Protein AF-A0A427B963-F1 (afdb_monomer_lite)

Foldseek 3Di:
DDCDDLVVLLVVLLVCLLVVVDAPVNLVVQLVVDVSSVVSSLPLNSLVSNCCVVPVPPPPDDDDPPDGSNVVSVVVVVVVVVVVVVVVVVVVVVVVVVVVVVVVVVVVVVVVVVVVVVVVVVVVVVVVVVVVVVVVVVVVVVVVVD

Structure (mmCIF, N/CA/C/O backbone):
data_AF-A0A427B963-F1
#
_entry.id   AF-A0A427B963-F1
#
loop_
_atom_site.group_PDB
_atom_site.id
_atom_site.type_symbol
_atom_site.label_atom_id
_atom_site.label_alt_id
_atom_site.label_comp_id
_atom_site.label_asym_id
_atom_site.label_entity_id
_atom_site.label_seq_id
_atom_site.pdbx_PDB_ins_code
_atom_site.Cartn_x
_atom_site.Cartn_y
_atom_site.Cartn_z
_atom_site.occupancy
_atom_site.B_iso_or_equiv
_atom_site.auth_seq_id
_atom_site.auth_comp_id
_atom_site.auth_asym_id
_atom_site.auth_atom_id
_atom_site.pdbx_PDB_model_num
ATOM 1 N N . MET A 1 1 ? 15.776 -20.486 -33.180 1.00 45.00 1 MET A N 1
ATOM 2 C CA . MET A 1 1 ? 15.289 -19.466 -32.224 1.00 45.00 1 MET A CA 1
ATOM 3 C C . MET A 1 1 ? 15.327 -18.132 -32.947 1.00 45.00 1 MET A C 1
ATOM 5 O O . MET A 1 1 ? 16.412 -17.612 -33.162 1.00 45.00 1 MET A O 1
ATOM 9 N N . SER A 1 2 ? 14.181 -17.692 -33.464 1.00 53.50 2 SER A N 1
ATOM 10 C CA . SER A 1 2 ? 14.023 -16.602 -34.439 1.00 53.50 2 SER A CA 1
ATOM 11 C C . SER A 1 2 ? 14.930 -15.398 -34.162 1.00 53.50 2 SER A C 1
ATOM 13 O O . SER A 1 2 ? 14.779 -14.691 -33.165 1.00 53.50 2 SER A O 1
ATOM 15 N N . VAL A 1 3 ? 15.881 -15.207 -35.079 1.00 69.00 3 VAL A N 1
ATOM 16 C CA . VAL A 1 3 ? 16.947 -14.198 -35.090 1.00 69.00 3 VAL A CA 1
ATOM 17 C C . VAL A 1 3 ? 16.347 -12.850 -35.486 1.00 69.00 3 VAL A C 1
ATOM 19 O O . VAL A 1 3 ? 16.684 -12.270 -36.510 1.00 69.00 3 VAL A O 1
ATOM 22 N N . LEU A 1 4 ? 15.376 -12.369 -34.711 1.00 83.31 4 LEU A N 1
ATOM 23 C CA . LEU A 1 4 ? 14.816 -11.044 -34.943 1.00 83.31 4 LEU A CA 1
ATOM 24 C C . LEU A 1 4 ? 15.946 -10.020 -34.737 1.00 83.31 4 LEU A C 1
ATOM 26 O O . LEU A 1 4 ? 16.624 -10.161 -33.717 1.00 83.31 4 LEU A O 1
ATOM 30 N N . PRO A 1 5 ? 16.198 -9.063 -35.647 1.00 91.25 5 PRO A N 1
ATOM 31 C CA . PRO A 1 5 ? 17.295 -8.091 -35.536 1.00 91.25 5 PRO A CA 1
ATOM 32 C C . PRO A 1 5 ? 17.218 -7.194 -34.288 1.00 91.25 5 PRO A C 1
ATOM 34 O O . PRO A 1 5 ? 16.173 -7.116 -33.636 1.00 91.25 5 PRO A O 1
ATOM 37 N N . ASP A 1 6 ? 18.340 -6.574 -33.904 1.00 90.56 6 ASP A N 1
ATOM 38 C CA . ASP A 1 6 ? 18.423 -5.742 -32.688 1.00 90.56 6 ASP A CA 1
ATOM 39 C C . ASP A 1 6 ? 17.529 -4.507 -32.803 1.00 90.56 6 ASP A C 1
ATOM 41 O O . ASP A 1 6 ? 16.919 -4.099 -31.822 1.00 90.56 6 ASP A O 1
ATOM 45 N N . GLU A 1 7 ? 17.371 -3.988 -34.014 1.00 93.69 7 GLU A N 1
ATOM 46 C CA . GLU A 1 7 ? 16.556 -2.827 -34.358 1.00 93.69 7 GLU A CA 1
ATOM 47 C C . GLU A 1 7 ? 15.078 -3.092 -34.074 1.00 93.69 7 GLU A C 1
ATOM 49 O O . GLU A 1 7 ? 14.377 -2.249 -33.514 1.00 93.69 7 GLU A O 1
ATOM 54 N N . ILE A 1 8 ? 14.601 -4.294 -34.406 1.00 94.75 8 ILE A N 1
ATOM 55 C CA . ILE A 1 8 ? 13.207 -4.662 -34.160 1.00 94.75 8 ILE A CA 1
ATOM 56 C C . ILE A 1 8 ? 12.978 -4.885 -32.665 1.00 94.75 8 ILE A C 1
ATOM 58 O O . ILE A 1 8 ? 11.976 -4.422 -32.127 1.00 94.75 8 ILE A O 1
ATOM 62 N N . TRP A 1 9 ? 13.912 -5.538 -31.967 1.00 92.75 9 TRP A N 1
ATOM 63 C CA . TRP A 1 9 ? 13.823 -5.677 -30.512 1.00 92.75 9 TRP A CA 1
ATOM 64 C C . TRP A 1 9 ? 13.858 -4.325 -29.801 1.00 92.75 9 TRP A C 1
ATOM 66 O O . TRP A 1 9 ? 13.041 -4.093 -28.912 1.00 92.75 9 TRP A O 1
ATOM 76 N N . ALA A 1 10 ? 14.754 -3.426 -30.207 1.00 93.25 10 ALA A N 1
ATOM 77 C CA . ALA A 1 10 ? 14.823 -2.067 -29.689 1.00 93.25 10 ALA A CA 1
ATOM 78 C C . ALA A 1 10 ? 13.488 -1.348 -29.899 1.00 93.25 10 ALA A C 1
ATOM 80 O O . ALA A 1 10 ? 12.934 -0.804 -28.946 1.00 93.25 10 ALA A O 1
ATOM 81 N N . ARG A 1 11 ? 12.904 -1.448 -31.102 1.00 94.44 11 ARG A N 1
ATOM 82 C CA . ARG A 1 11 ? 11.616 -0.821 -31.407 1.00 94.44 11 ARG A CA 1
ATOM 83 C C . ARG A 1 11 ? 10.456 -1.402 -30.600 1.00 94.44 11 ARG A C 1
ATOM 85 O O . ARG A 1 11 ? 9.602 -0.648 -30.141 1.00 94.44 11 ARG A O 1
ATOM 92 N N . ILE A 1 12 ? 10.428 -2.719 -30.388 1.00 93.81 12 ILE A N 1
ATOM 93 C CA . ILE A 1 12 ? 9.427 -3.379 -29.533 1.00 93.81 12 ILE A CA 1
ATOM 94 C C . ILE A 1 12 ? 9.527 -2.858 -28.096 1.00 93.81 12 ILE A C 1
ATOM 96 O O . ILE A 1 12 ? 8.504 -2.533 -27.492 1.00 93.81 12 ILE A O 1
ATOM 100 N N . LEU A 1 13 ? 10.742 -2.759 -27.548 1.00 94.12 13 LEU A N 1
ATOM 101 C CA . LEU A 1 13 ? 10.966 -2.263 -26.187 1.00 94.12 13 LEU A CA 1
ATOM 102 C C . LEU A 1 13 ? 10.615 -0.776 -26.056 1.00 94.12 13 LEU A C 1
ATOM 104 O O . LEU A 1 13 ? 9.973 -0.372 -25.084 1.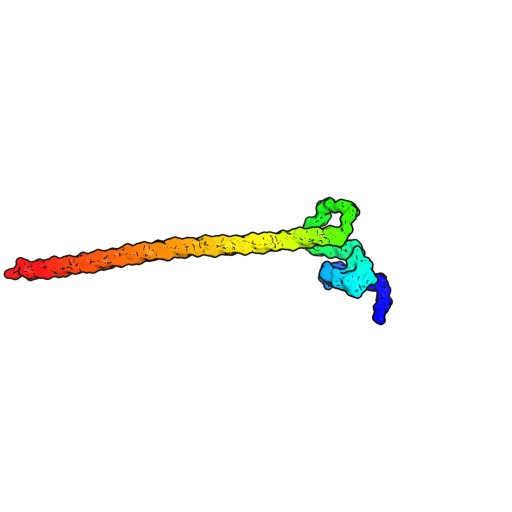00 94.12 13 LEU A O 1
ATOM 108 N N . GLU A 1 14 ? 10.983 0.031 -27.047 1.00 94.94 14 GLU A N 1
ATOM 109 C CA . 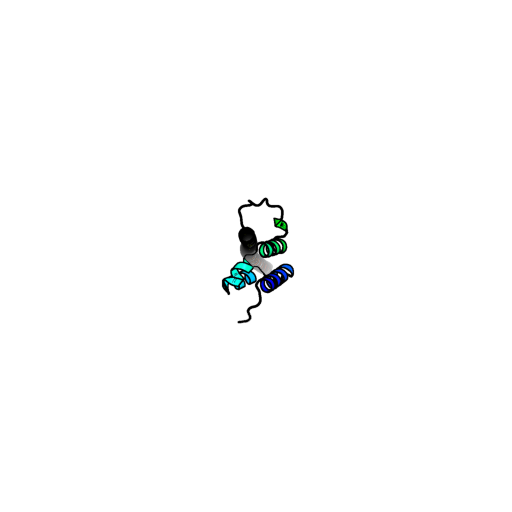GLU A 1 14 ? 10.668 1.457 -27.109 1.00 94.94 14 GLU A CA 1
ATOM 110 C C . GLU A 1 14 ? 9.156 1.682 -27.154 1.00 94.94 14 GLU A C 1
ATOM 112 O O . GLU A 1 14 ? 8.612 2.380 -26.304 1.00 94.94 14 GLU A O 1
ATOM 117 N N . MET A 1 15 ? 8.446 1.024 -28.075 1.00 94.12 15 MET A N 1
ATOM 118 C CA . MET A 1 15 ? 6.986 1.105 -28.141 1.00 94.12 15 MET A CA 1
ATOM 119 C C . MET A 1 15 ? 6.345 0.586 -26.853 1.00 94.12 15 MET A C 1
ATOM 121 O O . MET A 1 15 ? 5.433 1.208 -26.316 1.00 94.12 15 MET A O 1
ATOM 125 N N . GLY A 1 16 ? 6.827 -0.540 -26.328 1.00 93.00 16 GLY A N 1
ATOM 126 C CA . GLY A 1 16 ? 6.305 -1.122 -25.099 1.00 93.00 16 GLY A CA 1
ATOM 127 C C . GLY A 1 16 ? 6.402 -0.165 -23.910 1.00 93.00 16 GLY A C 1
ATOM 128 O O . GLY A 1 16 ? 5.431 -0.015 -23.172 1.00 93.00 16 GLY A O 1
ATOM 129 N N . THR A 1 17 ? 7.531 0.525 -23.749 1.00 93.88 17 THR A N 1
ATOM 130 C CA . THR A 1 17 ? 7.714 1.519 -22.678 1.00 93.88 17 THR A CA 1
ATOM 131 C C . THR A 1 17 ? 6.948 2.816 -22.944 1.00 93.88 17 THR A C 1
ATOM 133 O O . THR A 1 17 ? 6.286 3.317 -22.040 1.00 93.88 17 THR A O 1
ATOM 136 N N . ALA A 1 18 ? 6.954 3.329 -24.178 1.00 92.38 18 ALA A N 1
ATOM 137 C CA . ALA A 1 18 ? 6.246 4.554 -24.559 1.00 92.38 18 ALA A CA 1
ATOM 138 C C . ALA A 1 18 ? 4.722 4.444 -24.390 1.00 92.38 18 ALA A C 1
ATOM 140 O O . ALA A 1 18 ? 4.081 5.388 -23.934 1.00 92.38 18 ALA A O 1
ATOM 141 N N . PHE A 1 19 ? 4.143 3.281 -24.701 1.00 92.00 19 PHE A N 1
ATOM 142 C CA . PHE A 1 19 ? 2.716 3.005 -24.504 1.00 92.00 19 PHE A CA 1
ATOM 143 C C . PHE A 1 19 ? 2.389 2.446 -23.109 1.00 92.00 19 PHE A C 1
ATOM 145 O O . PHE A 1 19 ? 1.292 1.924 -22.915 1.00 92.00 19 PHE A O 1
ATOM 152 N N . ALA A 1 20 ? 3.328 2.508 -22.155 1.00 88.31 20 ALA A N 1
ATOM 153 C CA . ALA A 1 20 ? 3.176 1.995 -20.789 1.00 88.31 20 ALA A CA 1
ATOM 154 C C . ALA A 1 20 ? 2.734 0.514 -20.703 1.00 88.31 20 ALA A C 1
ATOM 156 O O . ALA A 1 20 ? 2.134 0.084 -19.719 1.00 88.31 20 ALA A O 1
ATOM 157 N N . ARG A 1 21 ? 3.033 -0.284 -21.736 1.00 92.75 21 ARG A N 1
ATOM 158 C CA . ARG A 1 21 ? 2.771 -1.733 -21.785 1.00 92.75 21 ARG A CA 1
ATOM 159 C C . ARG A 1 21 ? 3.890 -2.551 -21.149 1.00 92.75 21 ARG A C 1
ATOM 161 O O . ARG A 1 21 ? 3.655 -3.681 -20.741 1.00 92.75 21 ARG A O 1
ATOM 168 N N . LEU A 1 22 ? 5.097 -1.991 -21.098 1.00 93.25 22 LEU A N 1
ATOM 169 C CA . LEU A 1 22 ? 6.250 -2.558 -20.412 1.00 93.25 22 LEU A CA 1
ATOM 170 C C . LEU A 1 22 ? 6.640 -1.655 -19.248 1.00 93.25 22 LEU A C 1
ATOM 172 O O . LEU A 1 22 ? 6.892 -0.464 -19.421 1.00 93.25 22 LEU A O 1
ATOM 176 N N . THR A 1 23 ? 6.732 -2.254 -18.070 1.00 94.62 23 THR A N 1
ATOM 177 C CA . THR A 1 23 ? 7.183 -1.610 -16.839 1.00 94.62 23 THR A CA 1
ATOM 178 C C . THR A 1 23 ? 8.674 -1.858 -16.604 1.00 94.62 23 THR A C 1
ATOM 180 O O . THR A 1 23 ? 9.317 -2.681 -17.264 1.00 94.62 23 THR A O 1
ATOM 183 N N . TYR A 1 24 ? 9.240 -1.204 -15.585 1.00 93.50 24 TYR A N 1
ATOM 184 C CA . TYR A 1 24 ? 10.617 -1.466 -15.157 1.00 93.50 24 TYR A CA 1
ATOM 185 C C . TYR A 1 24 ? 10.868 -2.942 -14.802 1.00 93.50 24 TYR A C 1
ATOM 187 O O . TYR A 1 24 ? 11.999 -3.416 -14.933 1.00 93.50 24 TYR A O 1
ATOM 195 N N . ARG A 1 25 ? 9.838 -3.676 -14.349 1.00 95.19 25 ARG A N 1
ATOM 196 C CA . ARG A 1 25 ? 9.945 -5.101 -14.003 1.00 95.19 25 ARG A CA 1
ATOM 197 C C . ARG A 1 25 ? 10.150 -5.941 -15.249 1.00 95.19 25 ARG A C 1
ATOM 199 O O . ARG A 1 25 ? 11.034 -6.793 -15.258 1.00 95.19 25 ARG A O 1
ATOM 206 N N . ASP A 1 26 ? 9.396 -5.641 -16.298 1.00 94.69 26 ASP A N 1
ATOM 207 C CA . ASP A 1 26 ? 9.464 -6.353 -17.570 1.00 94.69 26 ASP A CA 1
ATOM 208 C C . ASP A 1 26 ? 10.823 -6.126 -18.233 1.00 94.69 26 ASP A C 1
ATOM 210 O O . ASP A 1 26 ? 11.477 -7.083 -18.640 1.00 94.69 26 ASP A O 1
ATOM 214 N N . LEU A 1 27 ? 11.329 -4.884 -18.227 1.00 93.12 27 LEU A N 1
ATOM 215 C CA . LEU A 1 27 ? 12.687 -4.593 -18.702 1.00 93.12 27 LEU A CA 1
ATOM 216 C C . LEU A 1 27 ? 13.760 -5.341 -17.902 1.00 93.12 27 LEU A C 1
ATOM 218 O O . LEU A 1 27 ? 14.724 -5.843 -18.482 1.00 93.12 27 LEU A O 1
ATOM 222 N N . CYS A 1 28 ? 13.614 -5.434 -16.576 1.00 93.12 28 CYS A N 1
ATOM 223 C CA . CYS A 1 28 ? 14.535 -6.211 -15.746 1.00 93.12 28 CYS A CA 1
ATOM 224 C C . CYS A 1 28 ? 14.472 -7.710 -16.076 1.00 93.12 28 CYS A C 1
ATOM 226 O O . CYS A 1 28 ? 15.520 -8.340 -16.194 1.00 93.12 28 CYS A O 1
ATOM 228 N N . ALA A 1 29 ? 13.275 -8.270 -16.267 1.00 94.62 29 ALA A N 1
ATOM 229 C CA . ALA A 1 29 ? 13.090 -9.672 -16.632 1.00 94.62 29 ALA A CA 1
ATOM 230 C C . ALA A 1 29 ? 13.702 -9.983 -18.009 1.00 94.62 29 ALA A C 1
ATOM 232 O O . ALA A 1 29 ? 14.483 -10.925 -18.152 1.00 94.62 29 ALA A O 1
ATOM 233 N N . VAL A 1 30 ? 13.439 -9.129 -19.001 1.00 92.00 30 VAL A N 1
ATOM 234 C CA . VAL A 1 30 ? 14.020 -9.203 -20.350 1.00 92.00 30 VAL A CA 1
ATOM 235 C C . VAL A 1 30 ? 15.550 -9.111 -20.308 1.00 92.00 30 VAL A C 1
ATOM 237 O O . VAL A 1 30 ? 16.237 -9.858 -21.008 1.00 92.00 30 VAL A O 1
ATOM 240 N N . ALA A 1 31 ? 16.106 -8.251 -19.450 1.00 92.94 31 ALA A N 1
ATOM 241 C CA . ALA A 1 31 ? 17.551 -8.119 -19.283 1.00 92.94 31 ALA A CA 1
ATOM 242 C C . ALA A 1 31 ? 18.215 -9.368 -18.680 1.00 92.94 31 ALA A C 1
ATOM 244 O O . ALA A 1 31 ? 19.386 -9.630 -18.954 1.00 92.94 31 ALA A O 1
ATOM 245 N N . ILE A 1 32 ? 17.493 -10.136 -17.862 1.00 94.06 32 ILE A N 1
ATOM 246 C CA . ILE A 1 32 ? 17.989 -11.395 -17.288 1.00 94.06 32 ILE A CA 1
ATOM 247 C C . ILE A 1 32 ? 17.896 -12.529 -18.317 1.00 94.06 32 ILE A C 1
ATOM 249 O O . ILE A 1 32 ? 18.774 -13.388 -18.361 1.00 94.06 32 ILE A O 1
ATOM 253 N N . ALA A 1 33 ? 16.881 -12.504 -19.185 1.00 92.19 33 ALA A N 1
ATOM 254 C CA . ALA A 1 33 ? 16.609 -13.575 -20.141 1.00 92.19 33 ALA A CA 1
ATOM 255 C C . ALA A 1 33 ? 17.730 -13.796 -21.176 1.00 92.19 33 ALA A C 1
ATOM 257 O O . ALA A 1 33 ? 17.944 -14.925 -21.614 1.00 92.19 33 ALA A O 1
ATOM 258 N N . SER A 1 34 ? 18.464 -12.753 -21.592 1.00 90.69 34 SER A N 1
ATOM 259 C CA . SER A 1 34 ? 19.637 -12.934 -22.462 1.00 90.69 34 SER A CA 1
ATOM 260 C C . SER A 1 34 ? 20.638 -11.778 -22.404 1.00 90.69 34 SER A C 1
ATOM 262 O O . SER A 1 34 ? 20.275 -10.623 -22.200 1.00 90.69 34 SER A O 1
ATOM 264 N N . ARG A 1 35 ? 21.918 -12.063 -22.700 1.00 91.94 35 ARG A N 1
ATOM 265 C CA . ARG A 1 35 ? 22.975 -11.035 -22.831 1.00 91.94 35 ARG A CA 1
ATOM 266 C C . ARG A 1 35 ? 22.660 -9.997 -23.909 1.00 91.94 35 ARG A C 1
ATOM 268 O O . ARG A 1 35 ? 22.979 -8.822 -23.754 1.00 91.94 35 ARG A O 1
ATOM 275 N N . ARG A 1 36 ? 22.042 -10.439 -25.005 1.00 92.12 36 ARG A N 1
ATOM 276 C CA . ARG A 1 36 ? 21.637 -9.588 -26.123 1.00 92.12 36 ARG A CA 1
ATOM 277 C C . ARG A 1 36 ? 20.564 -8.589 -25.685 1.00 92.12 36 ARG A C 1
ATOM 279 O O . ARG A 1 36 ? 20.783 -7.389 -25.798 1.00 92.12 36 ARG A O 1
ATOM 286 N N . LEU A 1 37 ? 19.481 -9.083 -25.090 1.00 91.31 37 LEU A N 1
ATOM 287 C CA . LEU A 1 37 ? 18.385 -8.254 -24.587 1.00 91.31 37 LEU A CA 1
ATOM 288 C C . LEU A 1 37 ? 18.802 -7.387 -23.394 1.00 91.31 37 LEU A C 1
ATOM 290 O O . LEU A 1 37 ? 18.304 -6.280 -23.257 1.00 91.31 37 LEU A O 1
ATOM 294 N N . ASN A 1 38 ? 19.764 -7.822 -22.575 1.00 93.50 38 ASN A N 1
ATOM 295 C CA . ASN A 1 38 ? 20.354 -6.990 -21.521 1.00 93.50 38 ASN A CA 1
ATOM 296 C C . ASN A 1 38 ? 20.988 -5.712 -22.079 1.00 93.50 38 ASN A C 1
ATOM 298 O O . ASN A 1 38 ? 20.830 -4.647 -21.491 1.00 93.50 38 ASN A O 1
ATOM 302 N N . ARG A 1 39 ? 21.690 -5.801 -23.217 1.00 93.19 39 ARG A N 1
ATOM 303 C CA . ARG A 1 39 ? 22.273 -4.617 -23.865 1.00 93.19 39 ARG A CA 1
ATOM 304 C C . ARG A 1 39 ? 21.181 -3.649 -24.318 1.00 93.19 39 ARG A C 1
ATOM 306 O O . ARG A 1 39 ? 21.280 -2.470 -24.007 1.00 93.19 39 ARG A O 1
ATOM 313 N N . LEU A 1 40 ? 20.119 -4.157 -24.946 1.00 93.50 40 LEU A N 1
ATOM 314 C CA . LEU A 1 40 ? 18.989 -3.340 -25.406 1.00 93.50 40 LEU A CA 1
ATOM 315 C C . LEU A 1 40 ? 18.186 -2.739 -24.239 1.00 93.50 40 LEU A C 1
ATOM 317 O O . LEU A 1 40 ? 17.906 -1.550 -24.220 1.00 93.50 40 LEU A O 1
ATOM 321 N N . ALA A 1 41 ? 17.896 -3.519 -23.198 1.00 93.00 41 ALA A N 1
ATOM 322 C CA . ALA A 1 41 ? 17.167 -3.064 -22.013 1.00 93.00 41 ALA A CA 1
ATOM 323 C C . ALA A 1 41 ? 17.963 -2.079 -21.132 1.00 93.00 41 ALA A C 1
ATOM 325 O O . ALA A 1 41 ? 17.424 -1.533 -20.167 1.00 93.00 41 ALA A O 1
ATOM 326 N N . ARG A 1 42 ? 19.258 -1.868 -21.405 1.00 91.06 42 ARG A N 1
ATOM 327 C CA . ARG A 1 42 ? 20.093 -0.847 -20.750 1.00 91.06 42 ARG A CA 1
ATOM 328 C C . ARG A 1 42 ? 20.077 0.497 -21.473 1.00 91.06 42 ARG A C 1
ATOM 330 O O . ARG A 1 42 ? 20.679 1.429 -20.943 1.00 91.06 42 ARG A O 1
ATOM 337 N N . ASP A 1 43 ? 19.402 0.601 -22.616 1.00 92.44 43 ASP A N 1
ATOM 338 C CA . ASP A 1 43 ? 19.277 1.849 -23.362 1.00 92.44 43 ASP A CA 1
ATOM 339 C C . ASP A 1 43 ? 18.732 2.978 -22.457 1.00 92.44 43 ASP A C 1
ATOM 341 O O . ASP A 1 43 ? 17.637 2.841 -21.893 1.00 92.44 43 ASP A O 1
ATOM 345 N N . PRO A 1 44 ? 19.481 4.086 -22.281 1.00 91.88 44 PRO A N 1
ATOM 346 C CA . PRO A 1 44 ? 19.051 5.231 -21.488 1.00 91.88 44 PRO A CA 1
ATOM 347 C C . PRO A 1 44 ? 17.681 5.791 -21.882 1.00 91.88 44 PRO A C 1
ATOM 349 O O . PRO A 1 44 ? 16.968 6.263 -20.995 1.00 91.88 44 PRO A O 1
ATOM 352 N N . ALA A 1 45 ? 17.293 5.723 -23.161 1.00 92.00 45 ALA A N 1
ATOM 353 C CA . ALA A 1 45 ? 16.019 6.260 -23.639 1.00 92.00 45 ALA A CA 1
ATOM 354 C C . ALA A 1 45 ? 14.815 5.543 -23.005 1.00 92.00 45 ALA A C 1
ATOM 356 O O . ALA A 1 45 ? 13.874 6.194 -22.550 1.00 92.00 45 ALA A O 1
ATOM 357 N N . LEU A 1 46 ? 14.882 4.213 -22.870 1.00 94.12 46 LEU A N 1
ATOM 358 C CA . LEU A 1 46 ? 13.836 3.411 -22.224 1.00 94.12 46 LEU A CA 1
ATOM 359 C C . LEU A 1 46 ? 13.642 3.828 -20.761 1.00 94.12 46 LEU A C 1
ATOM 361 O O . LEU A 1 46 ? 12.521 4.036 -20.296 1.00 94.12 46 LEU A O 1
ATOM 365 N N . TRP A 1 47 ? 14.750 3.992 -20.033 1.00 93.38 47 TRP A N 1
ATOM 366 C CA . TRP A 1 47 ? 14.715 4.400 -18.628 1.00 93.38 47 TRP A CA 1
ATOM 367 C C . TRP A 1 47 ? 14.295 5.859 -18.458 1.00 93.38 47 TRP A C 1
ATOM 369 O O . TRP A 1 47 ? 13.652 6.173 -17.461 1.00 93.38 47 TRP A O 1
ATOM 379 N N . ALA A 1 48 ? 14.609 6.741 -19.411 1.00 91.06 48 ALA A N 1
ATOM 380 C CA . ALA A 1 48 ? 14.148 8.127 -19.405 1.00 91.06 48 ALA A CA 1
ATOM 381 C C . ALA A 1 48 ? 12.626 8.210 -19.584 1.00 91.06 48 ALA A C 1
ATOM 383 O O . ALA A 1 48 ? 11.965 8.940 -18.843 1.00 91.06 48 ALA A O 1
ATOM 384 N N . THR A 1 49 ? 12.064 7.414 -20.498 1.00 92.75 49 THR A N 1
ATOM 385 C CA . THR A 1 49 ? 10.613 7.294 -20.693 1.00 92.75 49 THR A CA 1
ATOM 386 C C . THR A 1 49 ? 9.930 6.782 -19.429 1.00 92.75 49 THR A C 1
ATOM 388 O O . THR A 1 49 ? 8.999 7.418 -18.939 1.00 92.75 49 THR A O 1
ATOM 391 N N . LEU A 1 50 ? 10.438 5.700 -18.829 1.00 93.00 50 LEU A N 1
ATOM 392 C CA . LEU A 1 50 ? 9.905 5.188 -17.560 1.00 93.00 50 LEU A CA 1
ATOM 393 C C . LEU A 1 50 ? 10.008 6.215 -16.429 1.00 93.00 50 LEU A C 1
ATOM 395 O O . LEU A 1 50 ? 9.068 6.387 -15.661 1.00 93.00 50 LEU A O 1
ATOM 399 N N . LEU A 1 51 ? 11.124 6.940 -16.334 1.00 91.38 51 LEU A N 1
ATOM 400 C CA . LEU A 1 51 ? 11.296 7.992 -15.335 1.00 91.38 51 LEU A CA 1
ATOM 401 C C . LEU A 1 51 ? 10.252 9.106 -15.502 1.00 91.38 51 LEU A C 1
ATOM 403 O O . LEU A 1 51 ? 9.738 9.616 -14.507 1.00 91.38 51 LEU A O 1
ATOM 407 N N . ALA A 1 52 ? 9.956 9.487 -16.746 1.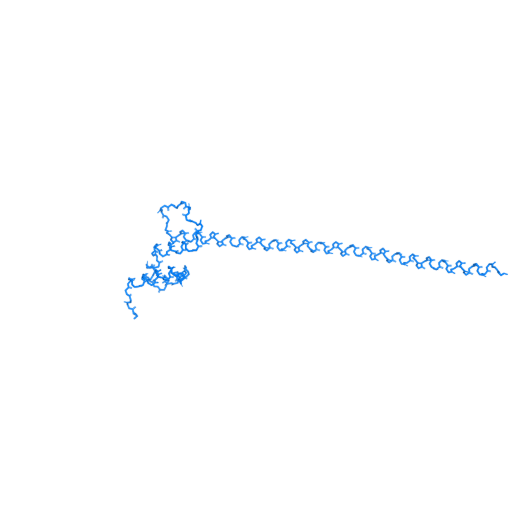00 89.75 52 ALA A N 1
ATOM 408 C CA . ALA A 1 52 ? 8.984 10.523 -17.067 1.00 89.75 52 ALA A CA 1
ATOM 409 C C . ALA A 1 52 ? 7.538 10.090 -16.783 1.00 89.75 52 ALA A C 1
ATOM 411 O O . ALA A 1 52 ? 6.743 10.931 -16.357 1.00 89.75 52 ALA A O 1
ATOM 412 N N . LEU A 1 53 ? 7.217 8.812 -17.005 1.00 90.81 53 LEU A N 1
ATOM 413 C CA . LEU A 1 53 ? 5.899 8.231 -16.743 1.00 90.81 53 LEU A CA 1
ATOM 414 C C . LEU A 1 53 ? 5.666 7.988 -15.244 1.00 90.81 53 LEU A C 1
ATOM 416 O O . LEU A 1 53 ? 4.645 8.410 -14.707 1.00 90.81 53 LEU A O 1
ATOM 420 N N . ASP A 1 54 ? 6.624 7.365 -14.555 1.00 91.25 54 ASP A N 1
ATOM 421 C CA . ASP A 1 54 ? 6.460 6.937 -13.160 1.00 91.25 54 ASP A CA 1
ATOM 422 C C . ASP A 1 54 ? 6.698 8.073 -12.153 1.00 91.25 54 ASP A C 1
ATOM 424 O O . ASP A 1 54 ? 6.130 8.077 -11.058 1.00 91.25 54 ASP A O 1
ATOM 428 N N . PHE A 1 55 ? 7.546 9.050 -12.499 1.00 89.31 55 PHE A N 1
ATOM 429 C CA . PHE A 1 55 ? 7.967 10.125 -11.592 1.00 89.31 55 PHE A CA 1
ATOM 430 C C . PHE A 1 55 ? 7.853 11.522 -12.233 1.00 89.31 55 PHE A C 1
ATOM 432 O O . PHE A 1 55 ? 8.859 12.237 -12.338 1.00 89.31 55 PHE A O 1
ATOM 439 N N . PRO A 1 56 ? 6.636 11.973 -12.603 1.00 83.25 56 PRO A N 1
ATOM 440 C CA . PRO A 1 56 ? 6.429 13.235 -13.322 1.00 83.25 56 PRO A CA 1
ATOM 441 C C . PRO A 1 56 ? 6.903 14.466 -12.534 1.00 83.25 56 PRO A C 1
ATOM 443 O O . PRO A 1 56 ? 7.428 15.413 -13.117 1.00 83.25 56 PRO A O 1
ATOM 446 N N . ALA A 1 57 ? 6.800 14.427 -11.202 1.00 74.25 57 ALA A N 1
ATOM 447 C CA . ALA A 1 57 ? 7.197 15.520 -10.311 1.00 74.25 57 ALA A CA 1
ATOM 448 C C . ALA A 1 57 ? 8.723 15.710 -10.180 1.00 74.25 57 ALA A C 1
ATOM 450 O O . ALA A 1 57 ? 9.175 16.701 -9.617 1.00 74.25 57 ALA A O 1
ATOM 451 N N . GLY A 1 58 ? 9.538 14.772 -10.676 1.00 65.31 58 GLY A N 1
ATOM 452 C CA . GLY A 1 58 ? 10.992 14.811 -10.514 1.00 65.31 58 GLY A CA 1
ATOM 453 C C . GLY A 1 58 ? 11.755 15.530 -11.632 1.00 65.31 58 GLY A C 1
ATOM 454 O O . GLY A 1 58 ? 12.979 15.456 -11.653 1.00 65.31 58 GLY A O 1
ATOM 455 N N . ARG A 1 59 ? 11.102 16.185 -12.601 1.00 60.59 59 ARG A N 1
ATOM 456 C CA . ARG A 1 59 ? 11.806 16.785 -13.760 1.00 60.59 59 ARG A CA 1
ATOM 457 C C . ARG A 1 59 ? 12.811 17.893 -13.405 1.00 60.59 59 ARG A C 1
ATOM 459 O O . ARG A 1 59 ? 13.679 18.167 -14.222 1.00 60.59 59 ARG A O 1
ATOM 466 N N . HIS A 1 60 ? 12.720 18.487 -12.214 1.00 55.25 60 HIS A N 1
ATOM 467 C CA . HIS A 1 60 ? 13.493 19.675 -11.831 1.00 55.25 60 HIS A CA 1
ATOM 468 C C . HIS A 1 60 ? 14.666 19.433 -10.868 1.00 55.25 60 HIS A C 1
ATOM 470 O O . HIS A 1 60 ? 15.351 20.394 -10.532 1.00 55.25 60 HIS A O 1
ATOM 476 N N . GLU A 1 61 ? 14.928 18.202 -10.410 1.00 62.50 61 GLU A N 1
ATOM 477 C CA . GLU A 1 61 ? 16.106 17.983 -9.555 1.00 62.50 61 GLU A CA 1
ATOM 478 C C . GLU A 1 61 ? 17.393 18.013 -10.405 1.00 62.50 61 GLU A C 1
ATOM 480 O O . GLU A 1 61 ? 17.498 17.228 -11.357 1.00 62.50 61 GLU A O 1
ATOM 485 N N . PRO A 1 62 ? 18.360 18.903 -10.093 1.00 55.88 62 PRO A N 1
ATOM 486 C CA . PRO A 1 62 ? 19.636 18.950 -10.788 1.00 55.88 62 PRO A CA 1
ATOM 487 C C . PRO A 1 62 ? 20.347 17.621 -10.573 1.00 55.88 62 PRO A C 1
ATOM 489 O O . PRO A 1 62 ? 20.574 17.179 -9.450 1.00 55.88 62 PRO A O 1
ATOM 492 N N . HIS A 1 63 ? 20.635 16.955 -11.679 1.00 61.81 63 HIS A N 1
ATOM 493 C CA . HIS A 1 63 ? 21.254 15.649 -11.672 1.00 61.81 63 HIS A CA 1
ATOM 494 C C . HIS A 1 63 ? 22.730 15.791 -12.026 1.00 61.81 63 HIS A C 1
ATOM 496 O O . HIS A 1 63 ? 23.071 16.424 -13.029 1.00 61.81 63 HIS A O 1
ATOM 502 N N . ASP A 1 64 ? 23.602 15.160 -11.244 1.00 61.47 64 ASP A N 1
ATOM 503 C CA . ASP A 1 64 ? 25.016 15.067 -11.584 1.00 61.47 64 ASP A CA 1
ATOM 504 C C . ASP A 1 64 ? 25.164 14.339 -12.919 1.00 61.47 64 ASP A C 1
ATOM 506 O O . ASP A 1 64 ? 24.700 13.213 -13.089 1.00 61.47 64 ASP A O 1
ATOM 510 N N . LYS A 1 65 ? 25.834 14.953 -13.897 1.00 63.16 65 LYS A N 1
ATOM 511 C CA . LYS A 1 65 ? 25.993 14.384 -15.252 1.00 63.16 65 LYS A CA 1
ATOM 512 C C . LYS A 1 65 ? 26.641 12.983 -15.273 1.00 63.16 65 LYS A C 1
ATOM 514 O O . LYS A 1 65 ? 26.624 12.329 -16.309 1.00 63.16 65 LYS A O 1
ATOM 519 N N . ALA A 1 66 ? 27.197 12.523 -14.150 1.00 63.47 66 ALA A N 1
ATOM 520 C CA . ALA A 1 66 ? 27.878 11.242 -13.994 1.00 63.47 66 ALA A CA 1
ATOM 521 C C . ALA A 1 66 ? 26.956 10.040 -13.703 1.00 63.47 66 ALA A C 1
ATOM 523 O O . ALA A 1 66 ? 27.379 8.898 -13.887 1.00 63.47 66 ALA A O 1
ATOM 524 N N . THR A 1 67 ? 25.718 10.235 -13.235 1.00 76.12 67 THR A N 1
ATOM 525 C CA . THR A 1 67 ? 24.849 9.104 -12.856 1.00 76.12 67 THR A CA 1
ATOM 526 C C . THR A 1 67 ? 24.045 8.592 -14.061 1.00 76.12 67 THR A C 1
ATOM 528 O O . THR A 1 67 ? 23.471 9.350 -14.839 1.00 76.12 67 THR A O 1
ATOM 531 N N . SER A 1 68 ? 23.980 7.271 -14.246 1.00 87.19 68 SER A N 1
ATOM 532 C CA . SER A 1 68 ? 23.179 6.688 -15.332 1.00 87.19 68 SER A CA 1
ATOM 533 C C . SER A 1 68 ? 21.675 6.927 -15.113 1.00 87.19 68 SER A C 1
ATOM 535 O O . SER A 1 68 ? 21.187 6.895 -13.978 1.00 87.19 68 SER A O 1
ATOM 537 N N . VAL A 1 69 ? 20.900 7.074 -16.191 1.00 89.00 69 VAL A N 1
ATOM 538 C CA . VAL A 1 69 ? 19.433 7.253 -16.112 1.00 89.00 69 VAL A CA 1
ATOM 539 C C . VAL A 1 69 ? 18.759 6.090 -15.368 1.00 89.00 69 VAL A C 1
ATOM 541 O O . VAL A 1 69 ? 17.844 6.285 -14.569 1.00 89.00 69 VAL A O 1
ATOM 544 N N . LYS A 1 70 ? 19.273 4.868 -15.543 1.00 90.19 70 LYS A N 1
ATOM 545 C CA . LYS A 1 70 ? 18.815 3.680 -14.811 1.00 90.19 70 LYS A CA 1
ATOM 546 C C . LYS A 1 70 ? 19.081 3.773 -13.303 1.00 90.19 70 LYS A C 1
ATOM 548 O O . LYS A 1 70 ? 18.222 3.399 -12.505 1.00 90.19 70 LYS A O 1
ATOM 553 N N . SER A 1 71 ? 20.253 4.265 -12.890 1.00 90.00 71 SER A N 1
ATOM 554 C CA . SER A 1 71 ? 20.536 4.492 -11.463 1.00 90.00 71 SER A CA 1
ATOM 555 C C . SER A 1 71 ? 19.647 5.584 -10.874 1.00 90.00 71 SER A C 1
ATOM 557 O O . SER A 1 71 ? 19.158 5.411 -9.761 1.00 90.00 71 SER A O 1
ATOM 559 N N . LEU A 1 72 ? 19.360 6.646 -11.631 1.00 89.88 72 LEU A N 1
ATOM 560 C CA . LEU A 1 72 ? 18.423 7.684 -11.204 1.00 89.88 72 LEU A CA 1
ATOM 561 C C . LEU A 1 72 ? 17.020 7.117 -10.973 1.00 89.88 72 LEU A C 1
ATOM 563 O O . LEU A 1 72 ? 16.415 7.366 -9.929 1.00 89.88 72 LEU A O 1
ATOM 567 N N . TYR A 1 73 ? 16.527 6.309 -11.916 1.00 91.75 73 TYR A N 1
ATOM 568 C CA . TYR A 1 73 ? 15.252 5.613 -11.767 1.00 91.75 73 TYR A CA 1
ATOM 569 C C . TYR A 1 73 ? 15.224 4.780 -10.481 1.00 91.75 73 TYR A C 1
ATOM 571 O O . TYR A 1 73 ? 14.290 4.891 -9.688 1.00 91.75 73 TYR A O 1
ATOM 579 N N . ARG A 1 74 ? 16.287 4.006 -10.221 1.00 92.12 74 ARG A N 1
ATOM 580 C CA . ARG A 1 74 ? 16.413 3.200 -8.999 1.00 92.12 74 ARG A CA 1
ATOM 581 C C . ARG A 1 74 ? 16.344 4.054 -7.730 1.00 92.12 74 ARG A C 1
ATOM 583 O O . ARG A 1 74 ? 15.620 3.692 -6.808 1.00 92.12 74 ARG A O 1
ATOM 590 N N . ILE A 1 75 ? 17.057 5.180 -7.681 1.00 90.88 75 ILE A N 1
ATOM 591 C CA . ILE A 1 75 ? 17.049 6.090 -6.522 1.00 90.88 75 ILE A CA 1
ATOM 592 C C . ILE A 1 75 ? 15.637 6.631 -6.271 1.00 90.88 75 ILE A C 1
ATOM 594 O O . ILE A 1 75 ? 15.147 6.589 -5.140 1.00 90.88 75 ILE A O 1
ATOM 598 N N . ARG A 1 76 ? 14.949 7.103 -7.319 1.00 91.06 76 ARG A N 1
ATOM 599 C CA . ARG A 1 76 ? 13.581 7.631 -7.187 1.00 91.06 76 ARG A CA 1
ATOM 600 C C . ARG A 1 76 ? 12.587 6.567 -6.763 1.00 91.06 76 ARG A C 1
ATOM 602 O O . ARG A 1 76 ? 11.755 6.840 -5.899 1.00 91.06 76 ARG A O 1
ATOM 609 N N . PHE A 1 77 ? 12.709 5.367 -7.320 1.00 93.12 77 PHE A N 1
ATOM 610 C CA . PHE A 1 77 ? 11.886 4.229 -6.944 1.00 93.12 77 PHE A CA 1
ATOM 611 C C . PHE A 1 77 ? 12.038 3.891 -5.459 1.00 93.12 77 PHE A C 1
ATOM 613 O O . PHE A 1 77 ? 11.035 3.803 -4.753 1.00 93.12 77 PHE A O 1
ATOM 620 N N . GLU A 1 78 ? 13.268 3.776 -4.951 1.00 93.94 78 GLU A N 1
ATOM 621 C CA . GLU A 1 78 ? 13.494 3.487 -3.529 1.00 93.94 78 GLU A CA 1
ATOM 622 C C . GLU A 1 78 ? 12.989 4.620 -2.625 1.00 93.94 78 GLU A C 1
ATOM 624 O O . GLU A 1 78 ? 12.335 4.361 -1.614 1.00 93.94 78 GLU A O 1
ATOM 629 N N . ARG A 1 79 ? 13.191 5.887 -3.017 1.00 92.00 79 ARG A N 1
ATOM 630 C CA . ARG A 1 79 ? 12.644 7.047 -2.292 1.00 92.00 79 ARG A CA 1
ATOM 631 C C . ARG A 1 79 ? 11.115 7.032 -2.260 1.00 92.00 79 ARG A C 1
ATOM 633 O O . ARG A 1 79 ? 10.517 7.354 -1.234 1.00 92.00 79 ARG A O 1
ATOM 640 N N . ASP A 1 80 ? 10.455 6.705 -3.366 1.00 92.62 80 ASP A N 1
ATOM 641 C CA . ASP A 1 80 ? 8.993 6.612 -3.427 1.00 92.62 80 ASP A CA 1
ATOM 642 C C . ASP A 1 80 ? 8.454 5.439 -2.604 1.00 92.62 80 ASP A C 1
ATOM 644 O O . ASP A 1 80 ? 7.556 5.610 -1.779 1.00 92.62 80 ASP A O 1
ATOM 648 N N . LYS A 1 81 ? 9.077 4.268 -2.728 1.00 93.81 81 LYS A N 1
ATOM 649 C CA . LYS A 1 81 ? 8.766 3.082 -1.928 1.00 93.81 81 LYS A CA 1
ATOM 650 C C . LYS A 1 81 ? 8.906 3.357 -0.429 1.00 93.81 81 LYS A C 1
ATOM 652 O O . LYS A 1 81 ? 8.000 3.031 0.339 1.00 93.81 81 LYS A O 1
ATOM 657 N N . ALA A 1 82 ? 9.993 4.006 -0.012 1.00 95.19 82 ALA A N 1
ATOM 658 C CA . ALA A 1 82 ? 10.211 4.397 1.378 1.00 95.19 82 ALA A CA 1
ATOM 659 C C . ALA A 1 82 ? 9.136 5.377 1.872 1.00 95.19 82 ALA A C 1
ATOM 661 O O . ALA A 1 82 ? 8.610 5.204 2.975 1.00 95.19 82 ALA A O 1
ATOM 662 N N . ARG A 1 83 ? 8.754 6.361 1.044 1.00 94.50 83 ARG A N 1
ATOM 663 C CA . ARG A 1 83 ? 7.667 7.305 1.351 1.00 94.50 83 ARG A CA 1
ATOM 664 C C . ARG A 1 83 ? 6.327 6.598 1.536 1.00 94.50 83 ARG A C 1
ATOM 666 O O . ARG A 1 83 ? 5.664 6.843 2.543 1.00 94.50 83 ARG A O 1
ATOM 673 N N . ARG A 1 84 ? 5.950 5.693 0.625 1.00 95.38 84 ARG A N 1
ATOM 674 C CA . ARG A 1 84 ? 4.710 4.899 0.734 1.00 95.38 84 ARG A CA 1
ATOM 675 C C . ARG A 1 84 ? 4.691 4.067 2.012 1.00 95.38 84 ARG A C 1
ATOM 677 O O . ARG A 1 84 ? 3.709 4.091 2.747 1.00 95.38 84 ARG A O 1
ATOM 684 N N . LEU A 1 85 ? 5.799 3.396 2.322 1.00 97.56 85 LEU A N 1
ATOM 685 C CA . LEU A 1 85 ? 5.909 2.573 3.523 1.00 97.56 85 LEU A CA 1
ATOM 686 C C . LEU A 1 85 ? 5.837 3.413 4.811 1.00 97.56 85 LEU A C 1
ATOM 688 O O . LEU A 1 85 ? 5.184 3.022 5.776 1.00 97.56 85 LEU A O 1
ATOM 692 N N . ALA A 1 86 ? 6.468 4.589 4.833 1.00 97.25 86 ALA A N 1
ATOM 693 C CA . ALA A 1 86 ? 6.372 5.515 5.959 1.00 97.25 86 ALA A CA 1
ATOM 694 C C . ALA A 1 86 ? 4.955 6.090 6.132 1.00 97.25 86 ALA A C 1
ATOM 696 O O . ALA A 1 86 ? 4.495 6.251 7.260 1.00 97.25 86 ALA A O 1
ATOM 697 N N . ALA A 1 87 ? 4.248 6.388 5.039 1.00 97.81 87 ALA A N 1
ATOM 698 C CA . ALA A 1 87 ? 2.849 6.810 5.088 1.00 97.81 87 ALA A CA 1
ATOM 699 C C . ALA A 1 87 ? 1.942 5.700 5.643 1.00 97.81 87 ALA A C 1
ATOM 701 O O . ALA A 1 87 ? 1.159 5.965 6.552 1.00 97.81 87 ALA A O 1
ATOM 702 N N . ALA A 1 88 ? 2.117 4.459 5.178 1.00 97.56 88 ALA A N 1
ATOM 703 C CA . ALA A 1 88 ? 1.377 3.306 5.684 1.00 97.56 88 ALA A CA 1
ATOM 704 C C . ALA A 1 88 ? 1.611 3.088 7.189 1.00 97.56 88 ALA A C 1
ATOM 706 O O . ALA A 1 88 ? 0.654 2.964 7.946 1.00 97.56 88 ALA A O 1
ATOM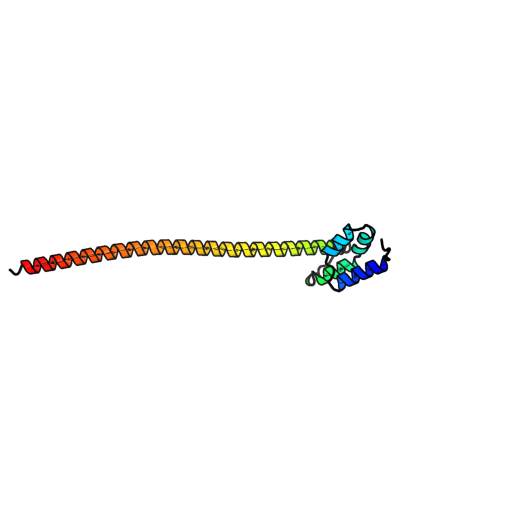 707 N N . ARG A 1 89 ? 2.870 3.139 7.650 1.00 98.00 89 ARG A N 1
ATOM 708 C CA . ARG A 1 89 ? 3.194 3.047 9.086 1.00 98.00 89 ARG A CA 1
ATOM 709 C C . ARG A 1 89 ? 2.518 4.138 9.912 1.00 98.00 89 ARG A C 1
ATOM 711 O O . ARG A 1 89 ? 1.958 3.844 10.960 1.00 98.00 89 ARG A O 1
ATOM 718 N N . ARG A 1 90 ? 2.535 5.387 9.437 1.00 98.00 90 ARG A N 1
ATOM 719 C CA . ARG A 1 90 ? 1.840 6.490 10.119 1.00 98.00 90 ARG A CA 1
ATOM 720 C C . ARG A 1 90 ? 0.338 6.230 10.210 1.00 98.00 90 ARG A C 1
ATOM 722 O O . ARG A 1 90 ? -0.227 6.410 11.279 1.00 98.00 90 ARG A O 1
ATOM 729 N N . ALA A 1 91 ? -0.291 5.766 9.130 1.00 98.12 91 ALA A N 1
ATOM 730 C CA . ALA A 1 91 ? -1.715 5.433 9.129 1.00 98.12 91 ALA A CA 1
ATOM 731 C C . ALA A 1 91 ? -2.066 4.352 10.167 1.00 98.12 91 ALA A C 1
ATOM 733 O O . ALA A 1 91 ? -3.062 4.492 10.875 1.00 98.12 91 ALA A O 1
ATOM 734 N N . VAL A 1 92 ? -1.220 3.325 10.306 1.00 98.44 92 VAL A N 1
ATOM 735 C CA . VAL A 1 92 ? -1.381 2.284 11.333 1.00 98.44 92 VAL A CA 1
ATOM 736 C C . VAL A 1 92 ? -1.293 2.879 12.738 1.00 98.44 92 VAL A C 1
ATOM 738 O O . VAL A 1 92 ? -2.217 2.695 13.523 1.00 98.44 92 VAL A O 1
ATOM 741 N N . LEU A 1 93 ? -0.260 3.674 13.034 1.00 98.25 93 LEU A N 1
ATOM 742 C CA . LEU A 1 93 ? -0.103 4.310 14.350 1.00 98.25 93 LEU A CA 1
ATOM 743 C C . LEU A 1 93 ? -1.285 5.234 14.700 1.00 98.25 93 LEU A C 1
ATOM 745 O O . LEU A 1 93 ? -1.750 5.270 15.841 1.00 98.25 93 LEU A O 1
ATOM 749 N N . TYR A 1 94 ? -1.823 5.963 13.719 1.00 98.25 94 TYR A N 1
ATOM 750 C CA . TYR A 1 94 ? -3.043 6.750 13.914 1.00 98.25 94 TYR A CA 1
ATOM 751 C C . TYR A 1 94 ? -4.262 5.875 14.231 1.00 98.25 94 TYR A C 1
ATOM 753 O O . TYR A 1 94 ? -5.061 6.233 15.093 1.00 98.25 94 TYR A O 1
ATOM 761 N N . ALA A 1 95 ? -4.419 4.725 13.578 1.00 98.38 95 ALA A N 1
ATOM 762 C CA . ALA A 1 95 ? -5.496 3.796 13.908 1.00 98.38 95 ALA A CA 1
ATOM 763 C C . ALA A 1 95 ? -5.324 3.203 15.319 1.00 98.38 95 ALA A C 1
ATOM 765 O O . ALA A 1 95 ? -6.271 3.205 16.104 1.00 98.38 95 ALA A O 1
ATOM 766 N N . GLU A 1 96 ? -4.115 2.768 15.674 1.00 98.12 96 GLU A N 1
ATOM 767 C CA . GLU A 1 96 ? -3.798 2.198 16.988 1.00 98.12 96 GLU A CA 1
ATOM 768 C C . GLU A 1 96 ? -4.025 3.203 18.121 1.00 98.12 96 GLU A C 1
ATOM 770 O O . GLU A 1 96 ? -4.677 2.878 19.113 1.00 98.12 96 GLU A O 1
ATOM 775 N N . SER A 1 97 ? -3.569 4.448 17.955 1.00 98.25 97 SER A N 1
ATOM 776 C CA . SER A 1 97 ? -3.814 5.516 18.934 1.00 98.25 97 SER A CA 1
ATOM 777 C C . SER A 1 97 ? -5.306 5.785 19.147 1.00 98.25 97 SER A C 1
ATOM 779 O O . SER A 1 97 ? -5.744 5.939 20.288 1.00 98.25 97 SER A O 1
ATOM 781 N N . ARG A 1 98 ? -6.121 5.768 18.082 1.00 98.31 98 ARG A N 1
ATOM 782 C CA . ARG A 1 98 ? -7.583 5.903 18.196 1.00 98.31 98 ARG A CA 1
ATOM 783 C C . ARG A 1 98 ? -8.208 4.739 18.958 1.00 98.31 98 ARG A C 1
ATOM 785 O O . ARG A 1 98 ? -9.096 4.964 19.781 1.00 98.31 98 ARG A O 1
ATOM 792 N N . VAL A 1 99 ? -7.751 3.513 18.707 1.00 98.56 99 VAL A N 1
ATOM 793 C CA . VAL A 1 99 ? -8.206 2.323 19.441 1.00 98.56 99 VAL A CA 1
ATOM 794 C C . VAL A 1 99 ? -7.834 2.433 20.919 1.00 98.56 99 VAL A C 1
ATOM 796 O O . VAL A 1 99 ? -8.693 2.226 21.770 1.00 98.56 99 VAL A O 1
ATOM 799 N N . ALA A 1 100 ? -6.598 2.819 21.237 1.00 98.44 100 ALA A N 1
ATOM 800 C CA . ALA A 1 100 ? -6.140 2.994 22.613 1.00 98.44 100 ALA A CA 1
ATOM 801 C C . ALA A 1 100 ? -6.944 4.071 23.363 1.00 98.44 100 ALA A C 1
ATOM 803 O O . ALA A 1 100 ? -7.400 3.834 24.480 1.00 98.44 100 ALA A O 1
ATOM 804 N N . ALA A 1 101 ? -7.191 5.222 22.729 1.00 98.31 101 ALA A N 1
ATOM 805 C CA . ALA A 1 101 ? -8.018 6.281 23.306 1.00 98.31 101 ALA A CA 1
ATOM 806 C C . ALA A 1 101 ? -9.461 5.813 23.556 1.00 98.31 101 ALA A C 1
ATOM 808 O O . ALA A 1 101 ? -10.030 6.083 24.612 1.00 98.31 101 ALA A O 1
ATOM 809 N N . SER A 1 102 ? -10.035 5.066 22.608 1.00 98.12 102 SER A N 1
ATOM 810 C CA . SER A 1 102 ? -11.390 4.520 22.739 1.00 98.12 102 SER A CA 1
ATOM 811 C C . SER A 1 102 ? -11.482 3.486 23.862 1.00 98.12 102 SER A C 1
ATOM 813 O O . SER A 1 102 ? -12.446 3.504 24.621 1.00 98.12 102 SER A O 1
ATOM 815 N N . ARG A 1 103 ? -10.465 2.627 24.016 1.00 98.44 103 ARG A N 1
ATOM 816 C CA . ARG A 1 103 ? -10.376 1.656 25.120 1.00 98.44 103 ARG A CA 1
ATOM 817 C C . ARG A 1 103 ? -10.320 2.345 26.476 1.00 98.44 103 ARG A C 1
ATOM 819 O O . ARG A 1 103 ? -11.141 2.040 27.331 1.00 98.44 103 ARG A O 1
ATOM 826 N N . LYS A 1 104 ? -9.446 3.343 26.636 1.00 98.38 104 LYS A N 1
ATOM 827 C CA . LYS A 1 104 ? -9.378 4.130 27.873 1.00 98.38 104 LYS A CA 1
ATOM 828 C C . LYS A 1 104 ? -10.725 4.779 28.199 1.00 98.38 104 LYS A C 1
ATOM 830 O O . LYS A 1 104 ? -11.172 4.760 29.341 1.00 98.38 104 LYS A O 1
ATOM 835 N N . ARG A 1 105 ? -11.404 5.329 27.186 1.00 98.44 105 ARG A N 1
ATOM 836 C CA . ARG A 1 105 ? -12.723 5.935 27.384 1.00 98.44 105 ARG A CA 1
ATOM 837 C C . ARG A 1 105 ? -13.775 4.916 27.823 1.00 98.44 105 ARG A C 1
ATOM 839 O O . ARG A 1 105 ? -14.638 5.250 28.629 1.00 98.44 105 ARG A O 1
ATOM 846 N N . LEU A 1 106 ? -13.706 3.696 27.300 1.00 98.56 106 LEU A N 1
ATOM 847 C CA . LEU A 1 106 ? -14.587 2.600 27.690 1.00 98.56 106 LEU A CA 1
ATOM 848 C C . LEU A 1 106 ? -14.351 2.195 29.153 1.00 98.56 106 LEU A C 1
ATOM 850 O O . LEU A 1 106 ? -15.309 2.151 29.917 1.00 98.56 106 LEU A O 1
ATOM 854 N N . GLU A 1 107 ? -13.095 2.044 29.573 1.00 98.50 107 GLU A N 1
ATOM 855 C CA . GLU A 1 107 ? -12.725 1.751 30.970 1.00 98.50 107 GLU A CA 1
ATOM 856 C C . GLU A 1 107 ? -13.213 2.842 31.948 1.00 98.50 107 GLU A C 1
ATOM 858 O O . GLU A 1 107 ? -13.722 2.553 33.038 1.00 98.50 107 GLU A O 1
ATOM 863 N N . GLU A 1 108 ? -13.107 4.119 31.559 1.00 98.38 108 GLU A N 1
ATOM 864 C CA . GLU A 1 108 ? -13.635 5.251 32.334 1.00 98.38 108 GLU A CA 1
ATOM 865 C C . GLU A 1 108 ? -15.162 5.172 32.497 1.00 98.38 108 GLU A C 1
ATOM 867 O O . GLU A 1 108 ? -15.692 5.408 33.590 1.00 98.38 108 GLU A O 1
ATOM 872 N N . LEU A 1 109 ? -15.876 4.836 31.417 1.00 98.44 109 LEU A N 1
ATOM 873 C CA . LEU A 1 109 ? -17.331 4.696 31.420 1.00 98.44 109 LEU A CA 1
ATOM 874 C C . LEU A 1 109 ? -17.781 3.501 32.260 1.00 98.44 109 LEU A C 1
ATOM 876 O O . LEU A 1 109 ? -18.693 3.656 33.070 1.00 98.44 109 LEU A O 1
ATOM 880 N N . GLU A 1 110 ? -17.123 2.351 32.134 1.00 98.44 110 GLU A N 1
ATOM 881 C CA . GLU A 1 110 ? -17.387 1.161 32.951 1.00 98.44 110 GLU A CA 1
ATOM 882 C C . GLU A 1 110 ? -17.191 1.456 34.442 1.00 98.44 110 GLU A C 1
ATOM 884 O O . GLU A 1 110 ? -18.052 1.145 35.269 1.00 98.44 110 GLU A O 1
ATOM 889 N N . SER A 1 111 ? -16.106 2.153 34.787 1.00 98.31 111 SER A N 1
ATOM 890 C CA . SER A 1 111 ? -15.839 2.590 36.159 1.00 98.31 111 SER A CA 1
ATOM 891 C C . SER A 1 111 ? -16.920 3.544 36.676 1.00 98.31 111 SER A C 1
ATOM 893 O O . SER A 1 111 ? -17.327 3.467 37.839 1.00 98.31 111 SER A O 1
ATOM 895 N N . SER A 1 112 ? -17.410 4.451 35.824 1.00 98.25 112 SER A N 1
ATOM 896 C CA . SER A 1 112 ? -18.502 5.357 36.181 1.00 98.25 112 SER A CA 1
ATOM 897 C C . SER A 1 112 ? -19.822 4.632 36.373 1.00 98.25 112 SER A C 1
ATOM 899 O O . SER A 1 112 ? -20.504 4.870 37.367 1.00 98.25 112 SER A O 1
ATOM 901 N N . LEU A 1 113 ? -20.146 3.703 35.479 1.00 98.38 113 LEU A N 1
ATOM 902 C CA . LEU A 1 113 ? -21.339 2.877 35.570 1.00 98.38 113 LEU A CA 1
ATOM 903 C C . LEU A 1 113 ? -21.338 2.044 36.857 1.00 98.38 113 LEU A C 1
ATOM 905 O O . LEU A 1 113 ? -22.351 1.984 37.549 1.00 98.38 113 LEU A O 1
ATOM 909 N N . ALA A 1 114 ? -20.196 1.464 37.235 1.00 98.12 114 ALA A N 1
ATOM 910 C CA . ALA A 1 114 ? -20.064 0.713 38.480 1.00 98.12 114 ALA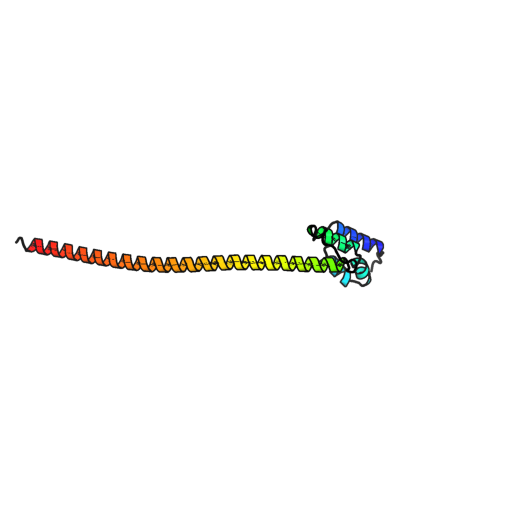 A CA 1
ATOM 911 C C . ALA A 1 114 ? -20.288 1.591 39.725 1.00 98.12 114 ALA A C 1
ATOM 913 O O . ALA A 1 114 ? -20.926 1.155 40.686 1.00 98.12 114 ALA A O 1
ATOM 914 N N . ARG A 1 115 ? -19.783 2.833 39.720 1.00 98.00 115 ARG A N 1
ATOM 915 C CA . ARG A 1 115 ? -20.012 3.801 40.807 1.00 98.00 115 ARG A CA 1
ATOM 916 C C . ARG A 1 115 ? -21.482 4.196 40.913 1.00 98.00 115 ARG A C 1
ATOM 918 O O . ARG A 1 115 ? -22.033 4.140 42.010 1.00 98.00 115 ARG A O 1
ATOM 925 N N . GLU A 1 116 ? -22.117 4.545 39.798 1.00 98.00 116 GLU A N 1
ATOM 926 C CA . GLU A 1 116 ? -23.542 4.895 39.784 1.00 98.00 116 GLU A CA 1
ATOM 927 C C . GLU A 1 116 ? -24.418 3.699 40.174 1.00 98.00 116 GLU A C 1
ATOM 929 O O . GLU A 1 116 ? -25.332 3.839 40.979 1.00 98.00 116 GLU A O 1
ATOM 934 N N . GLY A 1 117 ? -24.074 2.487 39.733 1.00 98.06 117 GLY A N 1
ATOM 935 C CA . GLY A 1 117 ? -24.761 1.266 40.153 1.00 98.06 117 GLY A CA 1
ATOM 936 C C . GLY A 1 117 ? -24.693 1.023 41.666 1.00 98.06 117 GLY A C 1
ATOM 937 O O . GLY A 1 117 ? -25.681 0.598 42.262 1.00 98.06 117 GLY A O 1
ATOM 938 N N . LYS A 1 118 ? -23.560 1.323 42.318 1.00 97.94 118 LYS A N 1
ATOM 939 C CA . LYS A 1 118 ? -23.447 1.262 43.788 1.00 97.94 118 LYS A CA 1
ATOM 940 C C . LYS A 1 118 ? -24.311 2.325 44.471 1.00 97.94 118 LYS A C 1
ATOM 942 O O . LYS A 1 118 ? -24.978 2.005 45.449 1.00 97.94 118 LYS A O 1
ATOM 947 N N . ARG A 1 119 ? -24.330 3.555 43.946 1.00 97.75 119 ARG A N 1
ATOM 948 C CA . ARG A 1 119 ? -25.164 4.654 44.467 1.00 97.75 119 ARG A CA 1
ATOM 949 C C . ARG A 1 119 ? -26.652 4.331 44.378 1.00 97.75 119 ARG A C 1
ATOM 951 O O . ARG A 1 119 ? -27.358 4.485 45.364 1.00 97.75 119 ARG A O 1
ATOM 958 N N . LEU A 1 120 ? -27.106 3.817 43.235 1.00 97.62 120 LEU A N 1
ATOM 959 C CA . LEU A 1 120 ? -28.498 3.410 43.043 1.00 97.62 120 LEU A CA 1
ATOM 960 C C . LEU A 1 120 ? -28.897 2.273 43.985 1.00 97.62 120 LEU A C 1
ATOM 962 O O . LEU A 1 120 ? -29.988 2.306 44.542 1.00 97.62 120 LEU A O 1
ATOM 966 N N . LYS A 1 121 ? -28.011 1.293 44.210 1.00 97.75 121 LYS A N 1
ATOM 967 C CA . LYS A 1 121 ? -28.259 0.224 45.190 1.00 97.75 121 LYS A CA 1
ATOM 968 C C . LYS A 1 121 ? -28.395 0.766 46.614 1.00 97.75 121 LYS A C 1
ATOM 970 O O . LYS A 1 121 ? -29.305 0.340 47.312 1.00 97.75 121 LYS A O 1
ATOM 975 N N . ALA A 1 122 ? -27.529 1.697 47.017 1.00 97.38 122 ALA A N 1
ATOM 976 C CA . ALA A 1 122 ? -27.602 2.333 48.333 1.00 97.38 122 ALA A CA 1
ATOM 977 C C . ALA A 1 122 ? -28.897 3.149 48.503 1.00 97.38 122 ALA A C 1
ATOM 979 O O . ALA A 1 122 ? -29.618 2.960 49.478 1.00 97.38 122 ALA A O 1
ATOM 980 N N . ALA A 1 123 ? -29.252 3.968 47.510 1.00 97.00 123 ALA A N 1
ATOM 981 C CA . ALA A 1 123 ? -30.500 4.729 47.522 1.00 97.00 123 ALA A CA 1
ATOM 982 C C . ALA A 1 123 ? -31.740 3.814 47.561 1.00 97.00 123 ALA A C 1
ATOM 984 O O . ALA A 1 123 ? -32.709 4.107 48.253 1.00 97.00 123 ALA A O 1
ATOM 985 N N . ALA A 1 124 ? -31.706 2.678 46.855 1.00 97.44 124 ALA A N 1
ATOM 986 C CA . ALA A 1 124 ? -32.782 1.692 46.897 1.00 97.44 124 ALA A CA 1
ATOM 987 C C . ALA A 1 124 ? -32.913 1.025 48.278 1.00 97.44 124 ALA A C 1
ATOM 989 O O . ALA A 1 124 ? -34.033 0.818 48.741 1.00 97.44 124 ALA A O 1
ATOM 990 N N . SER A 1 125 ? -31.797 0.708 48.951 1.00 96.88 125 SER A N 1
ATOM 991 C CA . SER A 1 125 ? -31.850 0.190 50.325 1.00 96.88 125 SER A CA 1
ATOM 992 C C . SER A 1 125 ? -32.363 1.231 51.317 1.00 96.88 125 SER A C 1
ATOM 994 O O . SER A 1 125 ? -33.222 0.894 52.124 1.00 96.88 125 SER A O 1
ATOM 996 N N . GLU A 1 126 ? -31.921 2.488 51.209 1.00 96.94 126 GLU A N 1
ATOM 997 C CA . GLU A 1 126 ? -32.403 3.587 52.057 1.00 96.94 126 GLU A CA 1
ATOM 998 C C . GLU A 1 126 ? -33.910 3.805 51.882 1.00 96.94 126 GLU A C 1
ATOM 1000 O O . GLU A 1 126 ? -34.634 3.933 52.865 1.00 96.94 126 GLU A O 1
ATOM 1005 N N . LEU A 1 127 ? -34.412 3.774 50.643 1.00 96.56 127 LEU A N 1
ATOM 1006 C CA . LEU A 1 127 ? -35.848 3.863 50.380 1.00 96.56 127 LEU A CA 1
ATOM 1007 C C . LEU A 1 127 ? -36.613 2.706 51.040 1.00 96.56 127 LEU A C 1
ATOM 1009 O O . LEU A 1 127 ? -37.633 2.934 51.685 1.00 96.56 127 LEU A O 1
ATOM 1013 N N . ALA A 1 128 ? -36.099 1.479 50.935 1.00 95.31 128 ALA A N 1
ATOM 1014 C CA . ALA A 1 128 ? -36.710 0.311 51.565 1.00 95.31 128 ALA A CA 1
ATOM 1015 C C . ALA A 1 128 ? -36.659 0.366 53.106 1.00 95.31 128 ALA A C 1
ATOM 1017 O O . ALA A 1 128 ? -37.548 -0.172 53.770 1.00 95.31 128 ALA A O 1
ATOM 1018 N N . ASP A 1 129 ? -35.620 0.968 53.691 1.00 94.69 129 ASP A N 1
ATOM 1019 C CA . ASP A 1 129 ? -35.534 1.231 55.133 1.00 94.69 129 ASP A CA 1
ATOM 1020 C C . ASP A 1 129 ? -36.572 2.285 55.562 1.00 94.69 129 ASP A C 1
ATOM 1022 O O . ASP A 1 129 ? -37.291 2.075 56.540 1.00 94.69 129 ASP A O 1
ATOM 1026 N N . LEU A 1 130 ? -36.716 3.376 54.801 1.00 94.56 130 LEU A N 1
ATOM 1027 C CA . LEU A 1 130 ? -37.711 4.425 55.054 1.00 94.56 130 LEU A CA 1
ATOM 1028 C C . LEU A 1 130 ? -39.149 3.906 54.937 1.00 94.56 130 LEU A C 1
ATOM 1030 O O . LEU A 1 130 ? -39.994 4.238 55.767 1.00 94.56 130 LEU A O 1
ATOM 1034 N N . GLU A 1 131 ? -39.442 3.061 53.948 1.00 93.38 131 GLU A N 1
ATOM 1035 C CA . GLU A 1 131 ? -40.756 2.423 53.815 1.00 93.38 131 GLU A CA 1
ATOM 1036 C C . GLU A 1 131 ? -41.080 1.522 55.011 1.00 93.38 131 GLU A C 1
ATOM 1038 O O . GLU A 1 131 ? -42.204 1.553 55.516 1.00 93.38 131 GLU A O 1
ATOM 1043 N N . ARG A 1 132 ? -40.095 0.763 55.509 1.00 92.31 132 ARG A N 1
ATOM 1044 C CA . ARG A 1 132 ? -40.241 -0.052 56.726 1.00 92.31 132 ARG A CA 1
ATOM 1045 C C . ARG A 1 132 ? -40.488 0.802 57.968 1.00 92.31 132 ARG A C 1
ATOM 1047 O O . ARG A 1 132 ? -41.363 0.456 58.765 1.00 92.31 132 ARG A O 1
ATOM 1054 N N . ALA A 1 133 ? -39.759 1.906 58.124 1.00 90.94 133 ALA A N 1
ATOM 1055 C CA . ALA A 1 133 ? -39.959 2.843 59.227 1.00 90.94 133 ALA A CA 1
ATOM 1056 C C . ALA A 1 133 ? -41.372 3.447 59.190 1.00 90.94 133 ALA A C 1
ATOM 1058 O O . ALA A 1 133 ? -42.095 3.358 60.179 1.00 90.94 133 ALA A O 1
ATOM 1059 N N . ARG A 1 134 ? -41.811 3.929 58.018 1.00 90.31 134 ARG A N 1
ATOM 1060 C CA . ARG A 1 134 ? -43.164 4.463 57.807 1.00 90.31 134 ARG A CA 1
ATOM 1061 C C . ARG A 1 134 ? -44.252 3.442 58.146 1.00 90.31 134 ARG A C 1
ATOM 1063 O O . ARG A 1 134 ? -45.224 3.785 58.807 1.00 90.31 134 ARG A O 1
ATOM 1070 N N . CYS A 1 135 ? -44.113 2.191 57.703 1.00 84.56 135 CYS A N 1
ATOM 1071 C CA . CYS A 1 135 ? -45.091 1.144 58.017 1.00 84.56 135 CYS A CA 1
ATOM 1072 C C . CYS A 1 135 ? -45.137 0.816 59.516 1.00 84.56 135 CYS A C 1
ATOM 1074 O O . CYS A 1 135 ? -46.212 0.551 60.046 1.00 84.56 135 CYS A O 1
ATOM 1076 N N . SER A 1 136 ? -43.991 0.850 60.199 1.00 80.81 136 SER A N 1
ATOM 1077 C CA . SER A 1 136 ? -43.908 0.604 61.645 1.00 80.81 136 SER A CA 1
ATOM 1078 C C . SER A 1 136 ? -44.555 1.734 62.452 1.00 80.81 136 SER A C 1
ATOM 1080 O O . SER A 1 136 ? -45.279 1.469 63.406 1.00 80.81 136 SER A O 1
ATOM 1082 N N . GLU A 1 137 ? -44.340 2.984 62.040 1.00 78.44 137 GLU A N 1
ATOM 1083 C CA . GLU A 1 137 ? -44.962 4.170 62.639 1.00 78.44 137 GLU A CA 1
ATOM 1084 C C . GLU A 1 137 ? -46.487 4.144 62.472 1.00 78.44 137 GLU A C 1
ATOM 1086 O O . GLU A 1 137 ? -47.216 4.314 63.444 1.00 78.44 137 GLU A O 1
ATOM 1091 N N . TRP A 1 138 ? -46.977 3.787 61.279 1.00 76.62 138 TRP A N 1
ATOM 1092 C CA . TRP A 1 138 ? -48.410 3.611 61.017 1.00 76.62 138 TRP A CA 1
ATOM 1093 C C . TRP A 1 138 ? -49.047 2.515 61.891 1.00 76.62 138 TRP A C 1
ATOM 1095 O O . TRP A 1 138 ? -50.175 2.660 62.357 1.00 76.62 138 TRP A O 1
ATOM 1105 N N . PHE A 1 139 ? -48.315 1.424 62.145 1.00 68.56 139 PHE A N 1
ATOM 1106 C CA . PHE A 1 139 ? -48.752 0.342 63.033 1.00 68.56 139 PHE A CA 1
ATOM 1107 C C . PHE A 1 139 ? -48.814 0.771 64.506 1.00 68.56 139 PHE A C 1
ATOM 1109 O O . PHE A 1 139 ? -49.736 0.377 65.220 1.00 68.56 139 PHE A O 1
ATOM 1116 N N . LEU A 1 140 ? -47.853 1.574 64.970 1.00 70.94 140 LEU A N 1
ATOM 1117 C CA . LEU A 1 140 ? -47.842 2.094 66.340 1.00 70.94 140 LEU A CA 1
ATOM 1118 C C . LEU A 1 140 ? -48.965 3.115 66.565 1.00 70.94 140 LEU A C 1
ATOM 1120 O O . LEU A 1 140 ? -49.651 3.035 67.582 1.00 70.94 140 LEU A O 1
ATOM 1124 N N . ASP A 1 141 ? -49.224 3.998 65.599 1.00 67.38 141 ASP A N 1
ATOM 1125 C CA . ASP A 1 141 ? -50.314 4.983 65.670 1.00 67.38 141 ASP A CA 1
ATOM 1126 C C . ASP A 1 141 ? -51.714 4.338 65.681 1.00 67.38 141 ASP A C 1
ATOM 1128 O O . ASP A 1 141 ? -52.639 4.853 66.318 1.00 67.38 141 ASP A O 1
ATOM 1132 N N . GLN A 1 142 ? -51.884 3.183 65.026 1.00 61.09 142 GLN A N 1
ATOM 1133 C CA . GLN A 1 142 ? -53.129 2.406 65.083 1.00 61.09 142 GLN A CA 1
ATOM 1134 C C . GLN A 1 142 ? -53.358 1.721 66.437 1.00 61.09 142 GLN A C 1
ATOM 1136 O O . GLN A 1 142 ? -54.506 1.546 66.841 1.00 61.09 142 GLN A O 1
ATOM 1141 N N . HIS A 1 143 ? -52.289 1.341 67.140 1.00 58.66 143 HIS A N 1
ATOM 1142 C CA . HIS A 1 143 ? -52.366 0.673 68.443 1.00 58.66 143 HIS A CA 1
ATOM 1143 C C . HIS A 1 143 ? -52.316 1.634 69.641 1.00 58.66 143 HIS A C 1
ATOM 1145 O O . HIS A 1 143 ? -52.695 1.233 70.736 1.00 58.66 143 HIS A O 1
ATOM 1151 N N . ALA A 1 144 ? -51.887 2.885 69.450 1.00 56.44 144 ALA A N 1
ATOM 1152 C CA . ALA A 1 144 ? -51.897 3.928 70.480 1.00 56.44 144 ALA A CA 1
ATOM 1153 C C . ALA A 1 144 ? -53.254 4.653 70.625 1.00 56.44 144 ALA A C 1
ATOM 1155 O O . ALA A 1 144 ? -53.456 5.369 71.601 1.00 56.44 144 ALA A O 1
ATOM 1156 N N . ASN A 1 145 ? -54.180 4.474 69.673 1.00 49.88 145 ASN A N 1
ATOM 1157 C CA . ASN A 1 145 ? -55.533 5.058 69.681 1.00 49.88 145 ASN A CA 1
ATOM 1158 C C . ASN A 1 145 ? -56.644 4.068 70.114 1.00 49.88 145 ASN A C 1
ATOM 1160 O O . ASN A 1 145 ? -57.822 4.312 69.842 1.00 49.88 145 ASN A O 1
ATOM 1164 N N . LEU A 1 146 ? -56.280 2.961 70.774 1.00 46.66 146 LEU A N 1
ATOM 1165 C CA . LEU A 1 146 ? -57.179 2.006 71.444 1.00 46.66 146 LEU A CA 1
ATOM 1166 C C . LEU A 1 146 ? -56.954 2.059 72.957 1.00 46.66 146 LEU A C 1
ATOM 1168 O O . LEU A 1 146 ? -57.964 1.971 73.691 1.00 46.66 146 LEU A O 1
#

Sequence (146 aa):
MSVLPDEIWARILEMGTAFARLTYRDLCAVAIASRRLNRLARDPALWATLLALDFPAGRHEPHDKATSVKSLYRIRFERDKARRLAAARRAVLYAESRVAASRKRLEELESSLAREGKRLKAAASELADLERARCSEWFLDQHANL

pLDDT: mean 88.96, std 12.68, range [45.0, 98.56]

Organism: Ensete ventricosum (NCBI:txid4639)

Radius of gyration: 39.41 Å; chains: 1; bounding box: 85×39×107 Å

InterPro domains:
  IPR001810 F-box domain [PF12937] (2-50)
  IPR036047 F-box-like domain superfamily [SSF81383] (1-76)

Secondary structure (DSSP, 8-state):
-----HHHHHHHHHHHHHTT-S-HHHHHHHHHH-HHHHHHHT-HHHHHHHHHHH-GGGTTSPPPTTS-HHHHHHHHHHHHHHHHHHHHHHHHHHHHHHHHHHHHHHHHHHHHHHHHHHHHHHHHHHHHHHHHHHHHHHHHHHHHT-

=== Feature glossary ===
Annotated list of the representations used here:

Nearest PDB structures. The Foldseek neighbor list gives the closest experimentally determined structures in the PDB, ranked by structural alignment. TM-score near 1 means near-identical fold; near 0.3 means only rough topology match. This is how one finds what a novel AlphaFold prediction most resembles in the solved-structure universe.

Foldseek 3Di. Foldseek's 3Di representation compresses backbone geometry into a per-residue letter drawn from a learned twenty-state alphabet. It captures the tertiary interaction pattern around each residue — which residues are packed against it in space, regardless of where they are in sequence.

Radius of gyration, Cα contacts, bounding box. Radius of gyration (Rg) is the root-mean-square distance of Cα atoms from their centroid — a single number for overall size and compactness. A globular domain of N residues has Rg ≈ 2.2·N^0.38 Å; an extended or disordered chain has a much larger Rg. The Cα contact count is the number of residue pairs whose Cα atoms are within 8 Å and are more than four positions apart in sequence — a standard proxy for tertiary packing density. The bounding box is the smallest axis-aligned box enclosing all Cα atoms.

InterPro / GO / CATH / organism. The annotation block draws on four external resources. InterPro: which protein families and domains the sequence belongs to. GO: standardized terms for what the protein does, what process it participates in, and where in the cell it acts. CATH: which structural fold it has in the CATH hierarchy. Organism: the species of origin.

mmCIF coordinates. The mmCIF block holds the 3D Cartesian coordinates of each backbone atom (N, Cα, C, O) in ångströms. mmCIF is the PDB's canonical archive format — a tagged-loop text representation of the atomic model.

pLDDT. pLDDT is the predicted lDDT-Cα score: AlphaFold's confidence that the local environment of each residue (all inter-atomic distances within 15 Å) is correctly placed. It is a per-residue number between 0 and 100, with higher meaning more reliable.

Backbone torsions (φ/ψ). φ (phi) and ψ (psi) are the two rotatable backb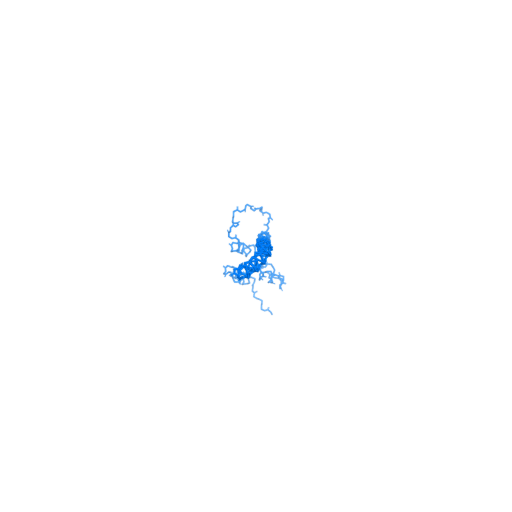one dihedrals per residue: φ is the C(i-1)–N–Cα–C torsion, ψ is the N–Cα–C–N(i+1) torsion, both in degrees on (−180°, 180°]. α-helical residues cluster near (−60°, −45°); β-strand residues near (−120°, +130°). A Ramachandran plot is simply a scatter of (φ, ψ) for every residue.

B-factor. For experimental (PDB) structures, the B-factor (temperature factor) quantifies the positional spread of each atom in the crystal — a combination of thermal vibration and static disorder — in units of Å². High B-factors mark flexible loops or poorly resolved regions; low B-factors mark the rigid, well-ordered core.

Secondary structure (3-state, P-SEA). SS3 is a coarse helix/strand/coil call (letters a/b/c) made by the P-SEA algorithm from inter-Cα distances and dihedrals. It is less detailed than DSSP but needs only Cα positions.

Predicted aligned error. Predicted aligned error is AlphaFold's pairwise confidence. Unlike pLDDT (per-residue), PAE is per-residue-pair and captures whether two parts of the structure are correctly placed relative to each other. Units are ångströms of expected positional error.

Solvent-accessible surface area. Solvent-accessible surface area (SASA) is the area in Å² traced out by the centre of a 1.4 Å probe sphere (a water molecule) rolled over the protein's van der Waals surface (Shrake–Rupley / Lee–Richards construction). Buried residues have near-zero SASA; fully exposed residues can exceed 200 Å². The total SASA scales roughly with the number of surface residues.

Secondary structure (8-state, DSSP). The SS8 string is DSSP's per-residue secondary-structure call. α-helix (H) means an i→i+4 H-bond ladder; β-strand (E) means the residue participates in a β-sheet; 3₁₀ (G) and π (I) are tighter and wider helices; T/S are turns/bends; '-' is loop.

Rendered structure images. Structure images are PyMOL renders from six orthogonal camera directions. Cartoon representation draws helices as coils and strands as arrows; sticks shows the backbone as bonds; surface shows the solvent-excluded envelope. Rainbow coloring maps sequence position to hue (blue→red, N→C); chain coloring assigns a distinct color per polypeptide.

Sequence. The amino-acid sequence is the protein's primary structure: the linear order of residues from the N-terminus to the C-terminus, written in one-letter code. Everything else here — the 3D coordinates, the secondary structure, the domain annotations — is ultimately a consequence of this string.

Contact-map, Ramachandran, and PAE plots. Three diagnostic plots accompany the record. The Cα contact map visualizes the tertiary structure as a 2D adjacency matrix (8 Å cutoff, sequence-local contacts suppressed). The Ramachandran plot shows the distribution of backbone (φ, ψ) torsions, with points in the α and β basins reflecting secondary structure content. The PAE plot shows AlphaFold's inter-residue confidence as a color matrix.